Protein AF-A0A392T191-F1 (afdb_monomer_lite)

Sequence (93 aa):
NRYWKVGEVFIPAKRDKFDRRFRFARFEEVRDAQALLDKIEGTWFGSYKIRANLSRFKRNEHASEASTKLNHQAHMEASRPGEVVRKGVSFKE

Structure (mmCIF, N/CA/C/O backbone):
data_AF-A0A392T191-F1
#
_entry.id   AF-A0A392T191-F1
#
loop_
_atom_site.group_PDB
_atom_site.id
_atom_site.type_symbol
_atom_site.label_atom_id
_atom_site.label_alt_id
_atom_site.label_comp_id
_atom_site.label_asym_id
_atom_site.label_entity_id
_atom_site.label_seq_id
_atom_site.pdbx_PDB_ins_code
_atom_site.Cartn_x
_atom_site.Cartn_y
_atom_site.Cartn_z
_atom_site.occupancy
_atom_site.B_iso_or_equiv
_atom_site.auth_seq_id
_atom_site.auth_comp_id
_atom_site.auth_asym_id
_atom_site.auth_atom_id
_atom_site.pdbx_PDB_model_num
ATOM 1 N N . ASN A 1 1 ? -20.915 -0.904 7.743 1.00 41.31 1 ASN A N 1
ATOM 2 C CA . ASN A 1 1 ? -19.579 -1.110 7.140 1.00 41.31 1 ASN A CA 1
ATOM 3 C C . ASN A 1 1 ? -19.401 -0.235 5.917 1.00 41.31 1 ASN A C 1
ATOM 5 O O . ASN A 1 1 ? -20.084 -0.472 4.932 1.00 41.31 1 ASN A O 1
ATOM 9 N N . ARG A 1 2 ? -18.522 0.773 5.962 1.00 67.25 2 ARG A N 1
ATOM 10 C CA . ARG A 1 2 ? -18.088 1.478 4.744 1.00 67.25 2 ARG A CA 1
ATOM 11 C C . ARG A 1 2 ? -16.686 1.003 4.403 1.00 67.25 2 ARG A C 1
ATOM 13 O O . ARG A 1 2 ? -15.748 1.303 5.132 1.00 67.25 2 ARG A O 1
ATOM 20 N N . TYR A 1 3 ? -16.581 0.231 3.334 1.00 74.56 3 TYR A N 1
ATOM 21 C CA . TYR A 1 3 ? -15.307 -0.108 2.720 1.00 74.56 3 TYR A CA 1
ATOM 22 C C . TYR A 1 3 ? -14.910 1.025 1.769 1.00 74.56 3 TYR A C 1
ATOM 24 O O . TYR A 1 3 ? -15.781 1.683 1.196 1.00 74.56 3 TYR A O 1
ATOM 32 N N . TRP A 1 4 ? -13.612 1.284 1.623 1.00 86.88 4 TRP A N 1
ATOM 33 C CA . TRP A 1 4 ? -13.124 2.250 0.639 1.00 86.88 4 TRP A CA 1
ATOM 34 C C . TRP A 1 4 ? -13.210 1.670 -0.767 1.00 86.88 4 TRP A C 1
ATOM 36 O O . TRP A 1 4 ? -12.944 0.485 -0.975 1.00 86.88 4 TRP A O 1
ATOM 46 N N . LYS A 1 5 ? -13.550 2.519 -1.736 1.00 91.50 5 LYS A N 1
ATOM 47 C CA . LYS A 1 5 ? -13.607 2.132 -3.141 1.00 91.50 5 LYS A CA 1
ATOM 48 C C . LYS A 1 5 ? -12.191 2.072 -3.705 1.00 91.50 5 LYS A C 1
ATOM 50 O O . LYS A 1 5 ? -11.465 3.067 -3.703 1.00 91.50 5 LYS A O 1
ATOM 55 N N . VAL A 1 6 ? -11.790 0.891 -4.157 1.00 92.31 6 VAL A N 1
ATOM 56 C CA . VAL A 1 6 ? -10.491 0.667 -4.796 1.00 92.31 6 VAL A CA 1
ATOM 57 C C . VAL A 1 6 ? -10.698 0.737 -6.301 1.00 92.31 6 VAL A C 1
ATOM 59 O O . VAL A 1 6 ? -11.462 -0.053 -6.845 1.00 92.31 6 VAL A O 1
ATOM 62 N N . GLY A 1 7 ? -10.039 1.687 -6.959 1.00 91.88 7 GLY A N 1
ATOM 63 C CA . GLY A 1 7 ? -10.111 1.835 -8.411 1.00 91.88 7 GLY A CA 1
ATOM 64 C C . GLY A 1 7 ? -9.143 0.902 -9.128 1.00 91.88 7 GLY A C 1
ATOM 65 O O . GLY A 1 7 ? -9.487 0.290 -10.130 1.00 91.88 7 GLY A O 1
ATOM 66 N N . GLU A 1 8 ? -7.920 0.769 -8.614 1.00 91.69 8 GLU A N 1
ATOM 67 C CA . GLU A 1 8 ? -6.898 -0.059 -9.254 1.00 91.69 8 GLU A CA 1
ATOM 68 C C . GLU A 1 8 ? -5.975 -0.705 -8.228 1.00 91.69 8 GLU A C 1
ATOM 70 O O . GLU A 1 8 ? -5.620 -0.092 -7.219 1.00 91.69 8 GLU A O 1
ATOM 75 N N . VAL A 1 9 ? -5.546 -1.934 -8.512 1.00 93.62 9 VAL A N 1
ATOM 76 C CA . VAL A 1 9 ? -4.540 -2.648 -7.727 1.00 93.62 9 VAL A CA 1
ATOM 77 C C . VAL A 1 9 ? -3.472 -3.181 -8.662 1.00 93.62 9 VAL A C 1
ATOM 79 O O . VAL A 1 9 ? -3.770 -3.857 -9.642 1.00 93.62 9 VAL A O 1
ATOM 82 N N . PHE A 1 10 ? -2.216 -2.929 -8.315 1.00 92.81 10 PHE A N 1
ATOM 83 C CA . PHE A 1 10 ? -1.068 -3.485 -9.009 1.00 92.81 10 PHE A CA 1
ATOM 84 C C . PHE A 1 10 ? -0.244 -4.351 -8.055 1.00 92.81 10 PHE A C 1
ATOM 86 O O . PHE A 1 10 ? 0.178 -3.903 -6.982 1.00 92.81 10 PHE A O 1
ATOM 93 N N . ILE A 1 11 ? -0.025 -5.606 -8.452 1.00 92.69 11 ILE A N 1
ATOM 94 C CA . ILE A 1 11 ? 0.710 -6.617 -7.686 1.00 92.69 11 ILE A CA 1
ATOM 95 C C . ILE A 1 11 ? 1.939 -7.023 -8.503 1.00 92.69 11 ILE A C 1
ATOM 97 O O . ILE A 1 11 ? 1.823 -7.857 -9.400 1.00 92.69 11 ILE A O 1
ATOM 101 N N . PRO A 1 12 ? 3.117 -6.453 -8.214 1.00 92.81 12 PRO A N 1
ATOM 102 C CA . PRO A 1 12 ? 4.353 -6.878 -8.852 1.00 92.81 12 PRO A CA 1
ATOM 103 C C . PRO A 1 12 ? 4.655 -8.354 -8.557 1.00 92.81 12 PRO A C 1
ATOM 105 O O . PRO A 1 12 ? 4.488 -8.815 -7.427 1.00 92.81 12 PRO A O 1
ATOM 108 N N . ALA A 1 13 ? 5.179 -9.080 -9.549 1.00 93.38 13 ALA A N 1
ATOM 109 C CA . ALA A 1 13 ? 5.758 -10.410 -9.329 1.00 93.38 13 ALA A CA 1
ATOM 110 C C . ALA A 1 13 ? 7.056 -10.337 -8.498 1.00 93.38 13 ALA A C 1
ATOM 112 O O . ALA A 1 13 ? 7.403 -11.266 -7.768 1.00 93.38 13 ALA A O 1
ATOM 113 N N . LYS A 1 14 ? 7.766 -9.205 -8.592 1.00 93.25 14 LYS A N 1
ATOM 114 C CA . LYS A 1 14 ? 9.002 -8.925 -7.861 1.00 93.25 14 LYS A CA 1
ATOM 115 C C . LYS A 1 14 ? 8.732 -8.633 -6.380 1.00 93.25 14 LYS A C 1
ATOM 117 O O . LYS A 1 14 ? 7.735 -8.009 -6.026 1.00 93.25 14 LYS A O 1
ATOM 122 N N . ARG A 1 15 ? 9.676 -9.026 -5.525 1.00 93.75 15 ARG A N 1
ATOM 123 C CA . ARG A 1 15 ? 9.688 -8.727 -4.086 1.00 93.75 15 ARG A CA 1
ATOM 124 C C . ARG A 1 15 ? 10.595 -7.538 -3.764 1.00 93.75 15 ARG A C 1
ATOM 126 O O . ARG A 1 15 ? 11.408 -7.119 -4.591 1.00 93.75 15 ARG A O 1
ATOM 133 N N . ASP A 1 16 ? 10.407 -6.941 -2.591 1.00 90.12 16 ASP A N 1
ATOM 134 C CA . ASP A 1 16 ? 11.277 -5.855 -2.138 1.00 90.12 16 ASP A CA 1
ATOM 1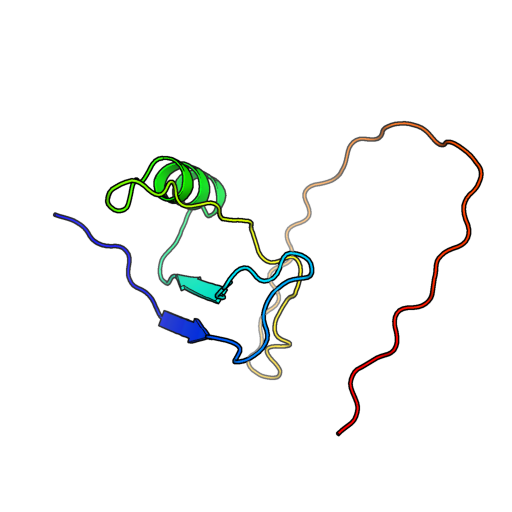35 C C . ASP A 1 16 ? 12.698 -6.368 -1.818 1.00 90.12 16 ASP A C 1
ATOM 137 O O . ASP A 1 16 ? 13.003 -7.554 -1.938 1.00 90.12 16 ASP A O 1
ATOM 141 N N . LYS A 1 17 ? 13.596 -5.463 -1.410 1.00 91.81 17 LYS A N 1
ATOM 142 C CA . LYS A 1 17 ? 14.984 -5.818 -1.055 1.00 91.81 17 LYS A CA 1
ATOM 143 C C . LYS A 1 17 ? 15.091 -6.799 0.122 1.00 91.81 17 LYS A C 1
ATOM 145 O O . LYS A 1 17 ? 16.142 -7.399 0.298 1.00 91.81 17 LYS A O 1
ATOM 150 N N . PHE A 1 18 ? 14.036 -6.929 0.920 1.00 91.62 18 PHE A N 1
ATOM 151 C CA . PHE A 1 18 ? 13.952 -7.800 2.089 1.00 91.62 18 PHE A CA 1
ATOM 152 C C . PHE A 1 18 ? 13.073 -9.028 1.814 1.00 91.62 18 PHE A C 1
ATOM 154 O O . PHE A 1 18 ? 12.584 -9.651 2.752 1.00 91.62 18 PHE A O 1
ATOM 161 N N . ASP A 1 19 ? 12.838 -9.349 0.538 1.00 91.50 19 ASP A N 1
ATOM 162 C CA . ASP A 1 19 ? 12.021 -10.475 0.087 1.00 91.50 19 ASP A CA 1
ATOM 163 C C . ASP A 1 19 ? 10.538 -10.410 0.519 1.00 91.50 19 ASP A C 1
ATOM 165 O O . ASP A 1 19 ? 9.807 -11.402 0.537 1.00 91.50 19 ASP A O 1
ATOM 169 N N . ARG A 1 20 ? 10.035 -9.211 0.825 1.00 89.88 20 ARG A N 1
ATOM 170 C CA . ARG A 1 20 ? 8.638 -8.991 1.210 1.00 89.88 20 ARG A CA 1
ATOM 171 C C . ARG A 1 20 ? 7.789 -8.661 -0.007 1.00 89.88 20 ARG A C 1
ATOM 173 O O . ARG A 1 20 ? 8.199 -7.945 -0.925 1.00 89.88 20 ARG A O 1
ATOM 180 N N . ARG A 1 21 ? 6.554 -9.162 0.005 1.00 91.50 21 ARG A N 1
ATOM 181 C CA . ARG A 1 21 ? 5.540 -8.806 -0.991 1.00 91.50 21 ARG A CA 1
ATOM 182 C C . ARG A 1 21 ? 5.042 -7.392 -0.712 1.00 91.50 21 ARG A C 1
ATOM 184 O O . ARG A 1 21 ? 4.672 -7.079 0.415 1.00 91.50 21 ARG A O 1
ATOM 191 N N . PHE A 1 22 ? 4.984 -6.569 -1.748 1.00 91.06 22 PHE A N 1
ATOM 192 C CA . PHE A 1 22 ? 4.407 -5.231 -1.692 1.00 91.06 22 PHE A CA 1
ATOM 193 C C . PHE A 1 22 ? 3.451 -5.046 -2.865 1.00 91.06 22 PHE A C 1
ATOM 195 O O . PHE A 1 22 ? 3.501 -5.787 -3.847 1.00 91.06 22 PHE A O 1
ATOM 202 N N . ARG A 1 23 ? 2.524 -4.104 -2.727 1.00 92.75 23 ARG A N 1
ATOM 203 C CA . ARG A 1 23 ? 1.470 -3.835 -3.706 1.00 92.75 23 ARG A CA 1
ATOM 204 C C . ARG A 1 23 ? 1.202 -2.342 -3.749 1.00 92.75 23 ARG A C 1
ATOM 206 O O . ARG A 1 23 ? 1.463 -1.643 -2.773 1.00 92.75 23 ARG A O 1
ATOM 213 N N . PHE A 1 24 ? 0.644 -1.883 -4.859 1.00 93.19 24 PHE A N 1
ATOM 214 C CA . PHE A 1 24 ? 0.116 -0.531 -4.987 1.00 93.19 24 PHE A CA 1
ATOM 215 C C . PHE A 1 24 ? -1.396 -0.609 -5.151 1.00 93.19 24 PHE A C 1
ATOM 217 O O . PHE A 1 24 ? -1.897 -1.482 -5.858 1.00 93.19 24 PHE A O 1
ATOM 224 N N . ALA A 1 25 ? -2.113 0.302 -4.502 1.00 93.00 25 ALA A N 1
ATOM 225 C CA . ALA A 1 25 ? -3.553 0.440 -4.646 1.00 93.00 25 ALA A CA 1
ATOM 226 C C . ALA A 1 25 ? -3.900 1.916 -4.849 1.00 93.00 25 ALA A C 1
ATOM 228 O O . ALA A 1 25 ? -3.379 2.782 -4.143 1.00 93.00 25 ALA A O 1
ATOM 229 N N . ARG A 1 26 ? -4.776 2.190 -5.814 1.00 92.12 26 ARG A N 1
ATOM 230 C CA . ARG A 1 26 ? -5.385 3.499 -6.037 1.00 92.12 26 ARG A CA 1
ATOM 231 C C . ARG A 1 26 ? -6.792 3.464 -5.466 1.00 92.12 26 ARG A C 1
ATOM 233 O O . ARG A 1 26 ? -7.602 2.624 -5.856 1.00 92.12 26 ARG A O 1
ATOM 240 N N . PHE A 1 27 ? -7.071 4.381 -4.555 1.00 91.75 27 PHE A N 1
ATOM 241 C CA . PHE A 1 27 ? -8.397 4.557 -3.982 1.00 91.75 27 PHE A CA 1
ATOM 242 C C . PHE A 1 27 ? -9.126 5.687 -4.700 1.00 91.75 27 PHE A C 1
ATOM 244 O O . PHE A 1 27 ? -8.515 6.685 -5.083 1.00 91.75 27 PHE A O 1
ATOM 251 N N . GLU A 1 28 ? -10.426 5.511 -4.889 1.00 91.62 28 GLU A N 1
ATOM 252 C CA . GLU A 1 28 ? -11.300 6.514 -5.489 1.00 91.62 28 GLU A CA 1
ATOM 253 C C . GLU A 1 28 ? -12.015 7.320 -4.406 1.00 91.62 28 GLU A C 1
ATOM 255 O O . GLU A 1 28 ? -12.186 6.854 -3.279 1.00 91.62 28 GLU A O 1
ATOM 260 N N . GLU A 1 29 ? -12.431 8.539 -4.762 1.00 88.44 29 GLU A N 1
ATOM 261 C CA . GLU A 1 29 ? -13.264 9.401 -3.908 1.00 88.44 29 GLU A CA 1
ATOM 262 C C . GLU A 1 29 ? -12.616 9.748 -2.546 1.00 88.44 29 GLU A C 1
ATOM 264 O O . GLU A 1 29 ? -13.288 10.068 -1.563 1.00 88.44 29 GLU A O 1
ATOM 269 N N . VAL A 1 30 ? -11.281 9.724 -2.481 1.00 89.81 30 VAL A N 1
ATOM 270 C CA . VAL A 1 30 ? -10.515 10.058 -1.275 1.00 89.81 30 VAL A CA 1
ATOM 271 C C . VAL A 1 30 ? -10.294 11.564 -1.198 1.00 89.81 30 VAL A C 1
ATOM 273 O O . VAL A 1 30 ? -9.530 12.127 -1.975 1.00 89.81 30 VAL A O 1
ATOM 276 N N . ARG A 1 31 ? -10.947 12.216 -0.232 1.00 90.69 31 ARG A N 1
ATOM 277 C CA . ARG A 1 31 ? -10.765 13.655 0.036 1.00 90.69 31 ARG A CA 1
ATOM 278 C C . ARG A 1 31 ? -9.470 13.957 0.783 1.00 90.69 31 ARG A C 1
ATOM 280 O O . ARG A 1 31 ? -8.836 14.970 0.523 1.00 90.69 31 ARG A O 1
ATOM 287 N N . ASP A 1 32 ? -9.100 13.073 1.705 1.00 92.44 32 ASP A N 1
ATOM 288 C CA . ASP A 1 32 ? -7.907 13.200 2.536 1.00 92.44 32 ASP A CA 1
ATOM 289 C C . ASP A 1 32 ? -7.119 11.888 2.498 1.00 92.44 32 ASP A C 1
ATOM 291 O O . ASP A 1 32 ? -7.513 10.871 3.080 1.00 92.44 32 ASP A O 1
ATOM 295 N N . ALA A 1 33 ? -6.016 11.914 1.750 1.00 91.38 33 ALA A N 1
ATOM 296 C CA . ALA A 1 33 ? -5.148 10.761 1.572 1.00 91.38 33 ALA A CA 1
ATOM 297 C C . ALA A 1 33 ? -4.365 10.419 2.846 1.00 91.38 33 ALA A C 1
ATOM 299 O O . ALA A 1 33 ? -4.080 9.244 3.073 1.00 91.38 33 ALA A O 1
ATOM 300 N N . GLN A 1 34 ? -4.052 11.411 3.684 1.00 93.75 34 GLN A N 1
ATOM 301 C CA . GLN A 1 34 ? -3.310 11.198 4.922 1.00 93.75 34 GLN A CA 1
ATOM 302 C C . GLN A 1 34 ? -4.203 10.514 5.959 1.00 93.75 34 GLN A C 1
ATOM 304 O O . GLN A 1 34 ? -3.835 9.476 6.499 1.00 93.75 34 GLN A O 1
ATOM 309 N N . ALA A 1 35 ? -5.437 10.996 6.131 1.00 93.00 35 ALA A N 1
ATOM 310 C CA . ALA A 1 35 ? -6.401 10.350 7.019 1.00 93.00 35 ALA A CA 1
ATOM 311 C C . ALA A 1 35 ? -6.759 8.921 6.570 1.00 93.00 35 ALA A C 1
ATOM 313 O O . ALA A 1 35 ? -7.065 8.061 7.398 1.00 93.00 35 ALA A O 1
ATOM 314 N N . LEU A 1 36 ? -6.760 8.647 5.259 1.00 92.00 36 LEU A N 1
ATOM 315 C CA . LEU A 1 36 ? -6.917 7.283 4.752 1.00 92.00 36 LEU A CA 1
ATOM 316 C C . LEU A 1 36 ? -5.696 6.419 5.083 1.00 92.00 36 LEU A C 1
ATOM 318 O O . LEU A 1 36 ? -5.862 5.279 5.513 1.00 92.00 36 LEU A O 1
ATOM 322 N N . LEU A 1 37 ? -4.491 6.957 4.894 1.00 93.38 37 LEU A N 1
ATOM 323 C CA . LEU A 1 37 ? -3.250 6.261 5.205 1.00 93.38 37 LEU A CA 1
ATOM 324 C C . LEU A 1 37 ? -3.210 5.839 6.678 1.00 93.38 37 LEU A C 1
ATOM 326 O O . LEU A 1 37 ? -2.998 4.660 6.956 1.00 93.38 37 LEU A O 1
ATOM 330 N N . ASP A 1 38 ? -3.526 6.751 7.597 1.00 93.62 38 ASP A N 1
ATOM 331 C CA . ASP A 1 38 ? -3.531 6.476 9.038 1.00 93.62 38 ASP A CA 1
ATOM 332 C C . ASP A 1 38 ? -4.518 5.351 9.401 1.00 93.62 38 ASP A C 1
ATOM 334 O O . ASP A 1 38 ? -4.221 4.470 10.212 1.00 93.62 38 ASP A O 1
ATOM 338 N N . LYS A 1 39 ? -5.687 5.315 8.745 1.00 92.12 39 LYS A N 1
ATOM 339 C CA . LYS A 1 39 ? -6.674 4.236 8.926 1.00 92.12 39 LYS A CA 1
ATOM 340 C C . LYS A 1 39 ? -6.173 2.895 8.392 1.00 92.12 39 LYS A C 1
ATOM 342 O O . LYS A 1 39 ? -6.398 1.863 9.025 1.00 92.12 39 LYS A O 1
ATOM 347 N N . ILE A 1 40 ? -5.501 2.896 7.240 1.00 92.06 40 ILE A N 1
ATOM 348 C CA . ILE A 1 40 ? -4.914 1.684 6.658 1.00 92.06 40 ILE A CA 1
ATOM 349 C C . ILE A 1 40 ? -3.812 1.142 7.575 1.00 92.06 40 ILE A C 1
ATOM 351 O O . ILE A 1 40 ? -3.814 -0.047 7.881 1.00 92.06 40 ILE A O 1
ATOM 355 N N . GLU A 1 41 ? -2.910 1.993 8.065 1.00 92.94 41 GLU A N 1
ATOM 356 C CA . GLU A 1 41 ? -1.828 1.575 8.967 1.00 92.94 41 GLU A CA 1
ATOM 357 C C . GLU A 1 41 ? -2.321 1.142 10.355 1.00 92.94 41 GLU A C 1
ATOM 359 O O . GLU A 1 41 ? -1.683 0.323 11.022 1.00 92.94 41 GLU A O 1
ATOM 364 N N . GLY A 1 42 ? -3.477 1.647 10.793 1.00 92.31 42 GLY A N 1
ATOM 365 C CA . GLY A 1 42 ? -4.163 1.181 11.998 1.00 92.31 42 GLY A CA 1
ATOM 366 C C . GLY A 1 42 ? -4.803 -0.207 11.863 1.00 92.31 42 GLY A C 1
ATOM 367 O O . GLY A 1 42 ? -5.196 -0.798 12.869 1.00 92.31 42 GLY A O 1
ATOM 368 N N . THR A 1 43 ? -4.905 -0.748 10.645 1.00 91.12 43 THR A N 1
ATOM 369 C CA . THR A 1 43 ? -5.600 -2.010 10.374 1.00 91.12 43 THR A CA 1
ATOM 370 C C . THR A 1 43 ? -4.668 -3.220 10.510 1.00 91.12 43 THR A C 1
ATOM 372 O O . THR A 1 43 ? -3.554 -3.255 9.981 1.00 91.12 43 THR A O 1
ATOM 375 N N . TRP A 1 44 ? -5.164 -4.254 11.192 1.00 92.75 44 TRP A N 1
ATOM 376 C CA . TRP A 1 44 ? -4.508 -5.553 11.335 1.00 92.75 44 TRP A CA 1
ATOM 377 C C . TRP A 1 44 ? -5.160 -6.591 10.421 1.00 92.75 44 TRP A C 1
ATOM 379 O O . TRP A 1 44 ? -6.380 -6.623 10.271 1.00 92.75 44 TRP A O 1
ATOM 389 N N . PHE A 1 45 ? -4.344 -7.464 9.835 1.00 86.50 45 PHE A N 1
ATOM 390 C CA . PHE A 1 45 ? -4.786 -8.615 9.056 1.00 86.50 45 PHE A CA 1
ATOM 391 C C . PHE A 1 45 ? -4.219 -9.895 9.681 1.00 86.50 45 PHE A C 1
ATOM 393 O O . PHE A 1 45 ? -3.075 -10.285 9.430 1.00 86.50 45 PHE A O 1
A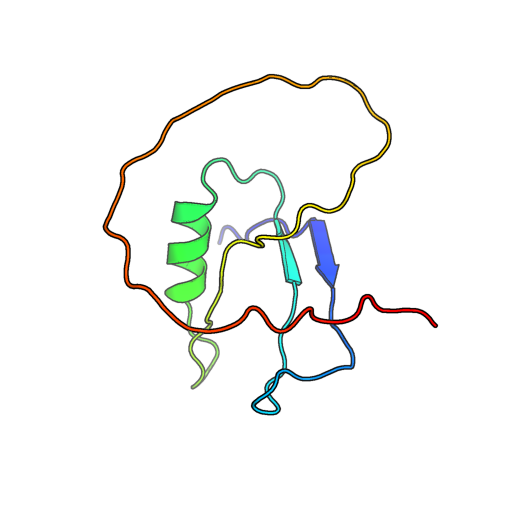TOM 400 N N . GLY A 1 46 ? -5.009 -10.521 10.557 1.00 93.00 46 GLY A N 1
ATOM 401 C CA . GLY A 1 46 ? -4.536 -11.608 11.416 1.00 93.00 46 GLY A CA 1
ATOM 402 C C . GLY A 1 46 ? -3.416 -11.118 12.336 1.00 93.00 46 GLY A C 1
ATOM 403 O O . GLY A 1 46 ? -3.582 -10.134 13.051 1.00 93.00 46 GLY A O 1
ATOM 404 N N . SER A 1 47 ? -2.256 -11.772 12.281 1.00 94.00 47 SER A N 1
ATOM 405 C CA . SER A 1 47 ? -1.062 -11.396 13.056 1.00 94.00 47 SER A CA 1
ATOM 406 C C . SER A 1 47 ? -0.190 -10.328 12.383 1.00 94.00 47 SER A C 1
ATOM 408 O O . SER A 1 47 ? 0.838 -9.940 12.935 1.00 94.00 47 SER A O 1
ATOM 410 N N . TYR A 1 48 ? -0.559 -9.861 11.186 1.00 89.25 48 TYR A N 1
ATOM 411 C CA . TYR A 1 48 ? 0.236 -8.909 10.413 1.00 89.25 48 TYR A CA 1
ATOM 412 C C . TYR A 1 48 ? -0.364 -7.506 10.481 1.00 89.25 48 TYR A C 1
ATOM 414 O O . TYR A 1 48 ? -1.551 -7.310 10.218 1.00 89.25 48 TYR A O 1
ATOM 422 N N . LYS A 1 49 ? 0.473 -6.506 10.768 1.00 92.00 49 LYS A N 1
ATOM 423 C CA . LYS A 1 49 ? 0.095 -5.093 10.669 1.00 92.00 49 LYS A CA 1
ATOM 424 C C . LYS A 1 49 ? 0.349 -4.577 9.255 1.00 92.00 49 LYS A C 1
ATOM 426 O O . LYS A 1 49 ? 1.425 -4.807 8.696 1.00 92.00 49 LYS A O 1
ATOM 431 N N . ILE A 1 50 ? -0.621 -3.868 8.683 1.00 91.06 50 ILE A N 1
ATOM 432 C CA . ILE A 1 50 ? -0.456 -3.250 7.367 1.00 91.06 50 ILE A CA 1
ATOM 433 C C . ILE A 1 50 ? 0.478 -2.043 7.498 1.00 91.06 50 ILE A C 1
ATOM 435 O O . ILE A 1 50 ? 0.342 -1.225 8.403 1.00 91.06 50 ILE A O 1
ATOM 439 N N . ARG A 1 51 ? 1.439 -1.934 6.576 1.00 91.56 51 ARG A N 1
ATOM 440 C CA . ARG A 1 51 ? 2.269 -0.739 6.396 1.00 91.56 51 ARG A CA 1
ATOM 441 C C . ARG A 1 51 ? 2.012 -0.170 5.018 1.00 91.56 51 ARG A C 1
ATOM 443 O O . ARG A 1 51 ? 2.098 -0.904 4.032 1.00 91.56 51 ARG A O 1
ATOM 450 N N . ALA A 1 52 ? 1.723 1.117 4.951 1.00 92.62 52 ALA A N 1
ATOM 451 C CA . ALA A 1 52 ? 1.407 1.791 3.706 1.00 92.62 52 ALA A CA 1
ATOM 452 C C . ALA A 1 52 ? 2.197 3.097 3.619 1.00 92.62 52 ALA A C 1
ATOM 454 O O . ALA A 1 52 ? 2.681 3.617 4.610 1.00 92.62 52 ALA A O 1
ATOM 455 N N . ASN A 1 53 ? 2.379 3.613 2.411 1.00 93.19 53 ASN A N 1
ATOM 456 C CA . ASN A 1 53 ? 2.975 4.925 2.187 1.00 93.19 53 ASN A CA 1
ATOM 457 C C . ASN A 1 53 ? 2.261 5.566 1.003 1.00 93.19 53 ASN A C 1
ATOM 459 O O . ASN A 1 53 ? 1.831 4.860 0.085 1.00 93.19 53 ASN A O 1
ATOM 463 N N . LEU A 1 54 ? 2.194 6.897 0.978 1.00 91.75 54 LEU A N 1
ATOM 464 C CA . LEU A 1 54 ? 1.775 7.601 -0.228 1.00 91.75 54 LEU A CA 1
ATOM 465 C C . LEU A 1 54 ? 2.805 7.367 -1.339 1.00 91.75 54 LEU A C 1
ATOM 467 O O . LEU A 1 54 ? 4.016 7.504 -1.135 1.00 91.75 54 LEU A O 1
ATOM 471 N N . SER A 1 55 ? 2.322 6.993 -2.526 1.00 88.19 55 SER A N 1
ATOM 472 C CA . SER A 1 55 ? 3.194 6.802 -3.683 1.00 88.19 55 SER A CA 1
ATOM 473 C C . SER A 1 55 ? 3.883 8.118 -4.031 1.00 88.19 55 SER A C 1
ATOM 475 O O . SER A 1 55 ? 3.234 9.130 -4.280 1.00 88.19 55 SER A O 1
ATOM 477 N N . ARG A 1 56 ? 5.215 8.085 -4.108 1.00 87.25 56 ARG A N 1
ATOM 478 C CA . ARG A 1 56 ? 6.028 9.208 -4.603 1.00 87.25 56 ARG A CA 1
ATOM 479 C C . ARG A 1 56 ? 6.022 9.291 -6.128 1.00 87.25 56 ARG A C 1
ATOM 481 O O . ARG A 1 56 ? 6.442 10.293 -6.697 1.00 87.25 56 ARG A O 1
ATOM 488 N N . PHE A 1 57 ? 5.569 8.224 -6.780 1.00 81.81 57 PHE A N 1
ATOM 489 C CA . PHE A 1 57 ? 5.508 8.110 -8.224 1.00 81.81 57 PHE A CA 1
ATOM 490 C C . PHE A 1 57 ? 4.114 8.513 -8.684 1.00 81.81 57 PHE A C 1
ATOM 492 O O . PHE A 1 57 ? 3.120 7.903 -8.279 1.00 81.81 57 PHE A O 1
ATOM 499 N N . LYS A 1 58 ? 4.055 9.537 -9.532 1.00 78.44 58 LYS A N 1
ATOM 500 C CA . LYS A 1 58 ? 2.857 9.857 -10.299 1.00 78.44 58 LYS A CA 1
ATOM 501 C C . LYS A 1 58 ? 2.869 8.976 -11.540 1.00 78.44 58 LYS A C 1
ATOM 503 O O . LYS A 1 58 ? 3.886 8.895 -12.226 1.00 78.44 58 LYS A O 1
ATOM 508 N N . ARG A 1 59 ? 1.758 8.298 -11.819 1.00 72.88 59 ARG A N 1
ATOM 509 C CA . ARG A 1 59 ? 1.557 7.725 -13.149 1.00 72.88 59 ARG A CA 1
ATOM 510 C C . ARG A 1 59 ? 1.359 8.919 -14.078 1.00 72.88 59 ARG A C 1
ATOM 512 O O . ARG A 1 59 ? 0.536 9.774 -13.774 1.00 72.88 59 ARG A O 1
ATOM 519 N N . ASN A 1 60 ? 2.158 9.018 -15.134 1.00 61.91 60 ASN A N 1
ATOM 520 C CA . ASN A 1 60 ? 1.953 10.035 -16.155 1.00 61.91 60 ASN A CA 1
ATOM 521 C C . ASN A 1 60 ? 0.583 9.787 -16.792 1.00 61.91 60 ASN A C 1
ATOM 523 O O . ASN A 1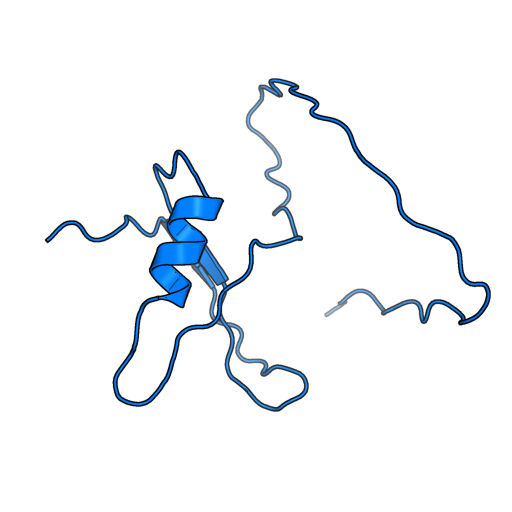 60 ? 0.420 8.896 -17.619 1.00 61.91 60 ASN A O 1
ATOM 527 N N . GLU A 1 61 ? -0.405 10.544 -16.338 1.00 58.59 61 GLU A N 1
ATOM 528 C CA . GLU A 1 61 ? -1.747 10.598 -16.892 1.00 58.59 61 GLU A CA 1
ATOM 529 C C . GLU A 1 61 ? -1.666 11.498 -18.127 1.00 58.59 61 GLU A C 1
ATOM 531 O O . GLU A 1 61 ? -1.959 12.689 -18.083 1.00 58.59 61 GLU A O 1
ATOM 536 N N . HIS A 1 62 ? -1.107 10.976 -19.220 1.00 50.31 62 HIS A N 1
ATOM 537 C CA . HIS A 1 62 ? -1.171 11.703 -20.479 1.00 50.31 62 HIS A CA 1
ATOM 538 C C . HIS A 1 62 ? -2.607 11.632 -21.012 1.00 50.31 62 HIS A C 1
ATOM 540 O O . HIS A 1 62 ? -3.091 10.555 -21.351 1.00 50.31 62 HIS A O 1
ATOM 546 N N . ALA A 1 63 ? -3.199 12.828 -21.113 1.00 50.34 63 ALA A N 1
ATOM 547 C CA . ALA A 1 63 ? -4.397 13.225 -21.855 1.00 50.34 63 ALA A CA 1
ATOM 548 C C . ALA A 1 63 ? -5.776 13.060 -21.179 1.00 50.34 63 ALA A C 1
ATOM 550 O O . ALA A 1 63 ? -6.626 12.313 -21.646 1.00 50.34 63 ALA A O 1
ATOM 551 N N . SER A 1 64 ? -6.058 13.914 -20.190 1.00 42.03 64 SER A N 1
ATOM 552 C CA . SER A 1 64 ? -7.225 14.809 -20.287 1.00 42.03 64 SER A CA 1
ATOM 553 C C . SER A 1 64 ? -7.008 16.053 -19.421 1.00 42.03 64 SER A C 1
ATOM 555 O O . SER A 1 64 ? -6.648 15.970 -18.250 1.00 42.03 64 SER A O 1
ATOM 557 N N . GLU A 1 65 ? -7.151 17.205 -20.054 1.00 48.44 65 GLU A N 1
ATOM 558 C CA . GLU A 1 65 ? -6.750 18.537 -19.619 1.00 48.44 65 GLU A CA 1
ATOM 559 C C . GLU A 1 65 ? -7.528 19.056 -18.399 1.00 48.44 65 GLU A C 1
ATOM 561 O O . GLU A 1 65 ? -8.753 19.037 -18.394 1.00 48.44 65 GLU A O 1
ATOM 566 N N . ALA A 1 66 ? -6.802 19.562 -17.394 1.00 41.34 66 ALA A N 1
ATOM 567 C CA . ALA A 1 66 ? -7.072 20.801 -16.642 1.00 41.34 66 ALA A CA 1
ATOM 568 C C . ALA A 1 66 ? -6.252 20.792 -15.342 1.00 41.34 66 ALA A C 1
ATOM 570 O O . ALA A 1 66 ? -6.686 20.377 -14.269 1.00 41.34 66 ALA A O 1
ATOM 571 N N . SER A 1 67 ? -5.018 21.271 -15.442 1.00 44.53 67 SER A N 1
ATOM 572 C CA . SER A 1 67 ? -4.157 21.563 -14.305 1.00 44.53 67 SER A CA 1
ATOM 573 C C . SER A 1 67 ? -4.724 22.716 -13.468 1.00 44.53 67 SER A C 1
ATOM 575 O O . SER A 1 67 ? -4.432 23.882 -13.743 1.00 44.53 67 SER A O 1
ATOM 577 N N . THR A 1 68 ? -5.468 22.413 -12.404 1.00 41.69 68 THR A N 1
ATOM 578 C CA . THR A 1 68 ? -5.643 23.364 -11.299 1.00 41.69 68 THR A CA 1
ATOM 579 C C . THR A 1 68 ? -4.417 23.281 -10.399 1.00 41.69 68 THR A C 1
ATOM 581 O O . THR A 1 68 ? -4.234 22.363 -9.602 1.00 41.69 68 THR A O 1
ATOM 584 N N . LYS A 1 69 ? -3.537 24.264 -10.584 1.00 50.88 69 LYS A N 1
ATOM 585 C CA . LYS A 1 69 ? -2.426 24.588 -9.693 1.00 50.88 69 LYS A CA 1
ATOM 586 C C . LYS A 1 69 ? -2.957 24.799 -8.274 1.00 50.88 69 LYS A C 1
ATOM 588 O O . LYS A 1 69 ? -3.853 25.615 -8.110 1.00 50.88 69 LYS A O 1
ATOM 593 N N . LEU A 1 70 ? -2.338 24.180 -7.269 1.00 40.22 70 LEU A N 1
ATOM 594 C CA . LEU A 1 70 ? -2.270 24.731 -5.913 1.00 40.22 70 LEU A CA 1
ATOM 595 C C . LEU A 1 70 ? -0.952 24.302 -5.253 1.00 40.22 70 LEU A C 1
ATOM 597 O O . LEU A 1 70 ? -0.741 23.145 -4.897 1.00 40.22 70 LEU A O 1
ATOM 601 N N . ASN A 1 71 ? -0.058 25.285 -5.148 1.00 43.50 71 ASN A N 1
ATOM 602 C CA . ASN A 1 71 ? 1.077 25.324 -4.234 1.00 43.50 71 ASN A CA 1
ATOM 603 C C . ASN A 1 71 ? 0.587 25.191 -2.789 1.00 43.50 71 ASN A C 1
ATOM 605 O O . ASN A 1 71 ? -0.350 25.895 -2.436 1.00 43.50 71 ASN A O 1
ATOM 609 N N . HIS A 1 72 ? 1.292 24.426 -1.952 1.00 43.75 72 HIS A N 1
ATOM 610 C CA . HIS A 1 72 ? 1.631 24.849 -0.588 1.00 43.75 72 HIS A CA 1
ATOM 611 C C . HIS A 1 72 ? 3.075 24.418 -0.277 1.00 43.75 72 HIS A C 1
ATOM 613 O O . HIS A 1 72 ? 3.472 23.269 -0.458 1.00 43.75 72 HIS A O 1
ATOM 619 N N . GLN A 1 73 ? 3.852 25.424 0.103 1.00 44.00 73 GLN A N 1
ATOM 620 C CA . GLN A 1 73 ? 5.301 25.530 0.273 1.00 44.00 73 GL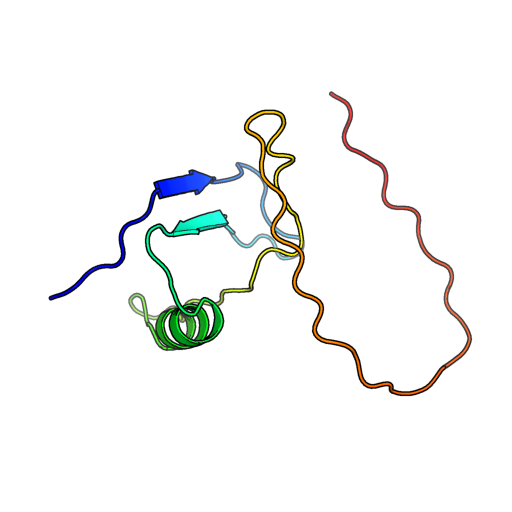N A CA 1
ATOM 621 C C . GLN A 1 73 ? 5.713 25.032 1.678 1.00 44.00 73 GLN A C 1
ATOM 623 O O . GLN A 1 73 ? 5.040 25.343 2.650 1.00 44.00 73 GLN A O 1
ATOM 628 N N . ALA A 1 74 ? 6.638 24.069 1.764 1.00 41.91 74 ALA A N 1
ATOM 629 C CA . ALA A 1 74 ? 8.019 24.161 2.280 1.00 41.91 74 ALA A CA 1
ATOM 630 C C . ALA A 1 74 ? 8.229 24.509 3.773 1.00 41.91 74 ALA A C 1
ATOM 632 O O . ALA A 1 74 ? 7.817 25.567 4.230 1.00 41.91 74 ALA A O 1
ATOM 633 N N . HIS A 1 75 ? 9.044 23.702 4.470 1.00 30.31 75 HIS A N 1
ATOM 634 C CA . HIS A 1 75 ? 10.044 24.215 5.415 1.00 30.31 75 HIS A CA 1
ATOM 635 C C . HIS A 1 75 ? 11.228 23.240 5.581 1.00 30.31 75 HIS A C 1
ATOM 637 O O . HIS A 1 75 ? 11.093 22.035 5.383 1.00 30.31 75 HIS A O 1
ATOM 643 N N . MET A 1 76 ? 12.394 23.822 5.855 1.00 36.53 76 MET A N 1
ATOM 644 C CA . MET A 1 76 ? 13.766 23.315 5.712 1.00 36.53 76 MET A CA 1
ATOM 645 C C . MET A 1 76 ? 14.231 22.436 6.884 1.00 36.53 76 MET A C 1
ATOM 647 O O . MET A 1 76 ? 13.856 22.737 8.011 1.00 36.53 76 MET A O 1
ATOM 651 N N . GLU A 1 77 ? 15.190 21.522 6.660 1.00 30.22 77 GLU A N 1
ATOM 652 C CA . GLU A 1 77 ? 16.299 21.354 7.619 1.00 30.22 77 GLU A CA 1
ATOM 653 C C . GLU A 1 77 ? 17.594 20.777 6.997 1.00 30.22 77 GLU A C 1
ATOM 655 O O . GLU A 1 77 ? 17.629 19.670 6.469 1.00 30.22 77 GLU A O 1
ATOM 660 N N . ALA A 1 78 ? 18.638 21.611 7.077 1.00 34.47 78 ALA A N 1
ATOM 661 C CA . ALA A 1 78 ? 20.079 21.362 7.201 1.00 34.47 78 ALA A CA 1
ATOM 662 C C . ALA A 1 78 ? 20.812 20.323 6.318 1.00 34.47 78 ALA A C 1
ATOM 664 O O . ALA A 1 78 ? 20.720 19.107 6.471 1.00 34.47 78 ALA A O 1
ATOM 665 N N . SER A 1 79 ? 21.723 20.867 5.505 1.00 37.50 79 SER A N 1
ATOM 666 C CA . SER A 1 79 ? 22.866 20.209 4.869 1.00 37.50 79 SER A CA 1
ATOM 667 C C . SER A 1 79 ? 23.706 19.342 5.822 1.00 37.50 79 SER A C 1
ATOM 669 O O . SER A 1 79 ? 24.145 19.802 6.875 1.00 37.50 79 SER A O 1
ATOM 671 N N . ARG A 1 80 ? 24.074 18.138 5.368 1.00 41.81 80 ARG A N 1
ATOM 672 C CA . ARG A 1 80 ? 25.327 17.452 5.735 1.00 41.81 80 ARG A CA 1
ATOM 673 C C . ARG A 1 80 ? 26.036 17.008 4.444 1.00 41.81 80 ARG A C 1
ATOM 675 O O . ARG A 1 80 ? 25.358 16.479 3.562 1.00 41.81 80 ARG A O 1
ATOM 682 N N . PRO A 1 81 ? 27.349 17.254 4.282 1.00 41.78 81 PRO A N 1
ATOM 683 C CA . PRO A 1 81 ? 28.056 16.959 3.044 1.00 41.78 81 PRO A CA 1
ATOM 684 C C . PRO A 1 81 ? 28.530 15.502 3.021 1.00 41.78 81 PRO A C 1
ATOM 686 O O . PRO A 1 81 ? 29.070 15.003 4.004 1.00 41.78 81 PRO A O 1
ATOM 689 N N . GLY A 1 82 ? 28.378 14.862 1.862 1.00 38.19 82 GLY A N 1
ATOM 690 C CA . GLY A 1 82 ? 29.038 13.601 1.526 1.00 38.19 82 GLY A CA 1
ATOM 691 C C . GLY A 1 82 ? 28.140 12.373 1.634 1.00 38.19 82 GLY A C 1
ATOM 692 O O . GLY A 1 82 ? 28.058 11.770 2.688 1.00 38.19 82 GLY A O 1
ATOM 693 N N . GLU A 1 83 ? 27.508 11.976 0.526 1.00 34.84 83 GLU A N 1
ATOM 694 C CA . GLU A 1 83 ? 27.783 10.678 -0.105 1.00 34.84 83 GLU A CA 1
ATOM 695 C C . GLU A 1 83 ? 27.135 10.630 -1.496 1.00 34.84 83 GLU A C 1
ATOM 697 O O . GLU A 1 83 ? 26.044 11.141 -1.745 1.00 34.84 83 GLU A O 1
ATOM 702 N N . VAL A 1 84 ? 27.887 10.073 -2.433 1.00 41.84 84 VAL A N 1
ATOM 703 C CA . VAL A 1 84 ? 27.701 10.154 -3.878 1.00 41.84 84 VAL A CA 1
ATOM 704 C C . VAL A 1 84 ? 26.425 9.424 -4.308 1.00 41.84 84 VAL A C 1
ATOM 706 O O . VAL A 1 84 ? 26.240 8.237 -4.040 1.00 41.84 84 VAL A O 1
ATOM 709 N N . VAL A 1 85 ? 25.546 10.136 -5.015 1.00 43.12 85 VAL A N 1
ATOM 710 C CA . VAL A 1 85 ? 24.30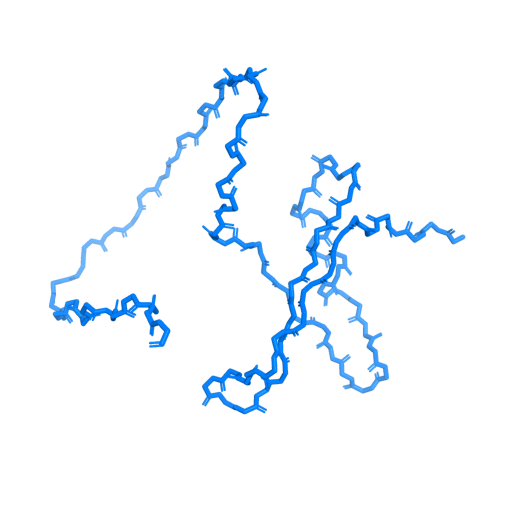9 9.603 -5.602 1.00 43.12 85 VAL A CA 1
ATOM 711 C C . VAL A 1 85 ? 24.642 8.447 -6.549 1.00 43.12 85 VAL A C 1
ATOM 713 O O . VAL A 1 85 ? 25.159 8.650 -7.648 1.00 43.12 85 VAL A O 1
ATOM 716 N N . ARG A 1 86 ? 24.303 7.213 -6.157 1.00 46.12 86 ARG A N 1
ATOM 717 C CA . ARG A 1 86 ? 24.276 6.084 -7.093 1.00 46.12 86 ARG A CA 1
ATOM 718 C C . ARG A 1 86 ? 23.059 6.240 -7.999 1.00 46.12 86 ARG A C 1
ATOM 720 O O . ARG A 1 86 ? 21.919 6.054 -7.579 1.00 46.12 86 ARG A O 1
ATOM 727 N N . LYS A 1 87 ? 23.331 6.602 -9.251 1.00 43.81 87 LYS A N 1
ATOM 728 C CA . LYS A 1 87 ? 22.381 6.699 -10.361 1.00 43.81 87 LYS A CA 1
ATOM 729 C C . LYS A 1 87 ? 21.745 5.319 -10.592 1.00 43.81 87 LYS A C 1
ATOM 731 O O . LYS A 1 87 ? 22.349 4.439 -11.196 1.00 43.81 87 LYS A O 1
ATOM 736 N N . GLY A 1 88 ? 20.554 5.106 -10.035 1.00 37.88 88 GLY A N 1
ATOM 737 C CA . GLY A 1 88 ? 19.772 3.889 -10.242 1.00 37.88 88 GLY A CA 1
ATOM 738 C C . GLY A 1 88 ? 19.253 3.841 -11.675 1.00 37.88 88 GLY A C 1
ATOM 739 O O . GLY A 1 88 ? 18.496 4.713 -12.093 1.00 37.88 88 GLY A O 1
ATOM 740 N N . VAL A 1 89 ? 19.715 2.843 -12.420 1.00 53.53 89 VAL A N 1
ATOM 741 C CA . VAL A 1 89 ? 19.371 2.556 -13.814 1.00 53.53 89 VAL A CA 1
ATOM 742 C C . VAL A 1 89 ? 17.866 2.369 -14.016 1.00 53.53 89 VAL A C 1
ATOM 744 O O . VAL A 1 89 ? 17.200 1.643 -13.279 1.00 53.53 89 VAL A O 1
ATOM 747 N N . SER A 1 90 ? 17.363 3.056 -15.043 1.00 53.50 90 SER A N 1
ATOM 748 C CA . SER A 1 90 ? 16.019 2.922 -15.601 1.00 53.50 90 SER A CA 1
ATOM 749 C C . SER A 1 90 ? 15.817 1.519 -16.170 1.00 53.50 90 SER A C 1
ATOM 751 O O . SER A 1 90 ? 16.703 0.990 -16.838 1.00 53.50 90 SER A O 1
ATOM 753 N N . PHE A 1 91 ? 14.640 0.945 -15.926 1.00 41.50 91 PHE A N 1
ATOM 754 C CA . PHE A 1 91 ? 14.217 -0.330 -16.495 1.00 41.50 91 PHE A CA 1
ATOM 755 C C . PHE A 1 91 ? 14.081 -0.197 -18.015 1.00 41.50 91 PHE A C 1
ATOM 757 O O . PHE A 1 91 ? 13.356 0.672 -18.499 1.00 41.50 91 PHE A O 1
ATOM 764 N N . LYS A 1 92 ? 14.797 -1.049 -18.743 1.00 44.53 92 LYS A N 1
ATOM 765 C CA . LYS A 1 92 ? 14.582 -1.345 -20.157 1.00 44.53 92 LYS A CA 1
ATOM 766 C C . LYS A 1 92 ? 14.515 -2.870 -20.272 1.00 44.53 92 LYS A C 1
ATOM 768 O O . LYS A 1 92 ? 15.188 -3.542 -19.490 1.00 44.53 92 LYS A O 1
ATOM 773 N N . GLU A 1 93 ? 13.608 -3.316 -21.134 1.00 34.59 93 GLU A N 1
ATOM 774 C CA . GLU A 1 93 ? 13.142 -4.697 -21.351 1.00 34.59 93 GLU A CA 1
ATOM 775 C C . GLU A 1 93 ? 14.248 -5.751 -21.442 1.00 34.59 93 GLU A C 1
ATOM 777 O O . GLU A 1 93 ? 15.330 -5.437 -21.990 1.00 34.59 93 GLU A O 1
#

Foldseek 3Di:
DDDFAWPDKAWDPDADPVRHTDIDTDTPPDPDPVVVQVVQQVDDDVPDGDHDDPDPDDDPPPDDDDDPDDDDDDDDDDDDDDDDDDPDDDDDD

Organism: NCBI:txid97028

Secondary structure (DSSP, 8-state):
--PPPEEEEE--SS--TTS----EEEESS-S-HHHHHHHHHT-EETTEE------SPPP---S-------------------------PPP--

pLDDT: mean 72.54, std 23.58, range [30.22, 94.0]

Radius of gyration: 17.74 Å; chains: 1; bounding box: 49×37×35 Å

InterPro domains:
  IPR012677 Nucleotide-binding alpha-beta plait domain superfamily [G3DSA:3.30.70.330] (1-67)
  IPR035979 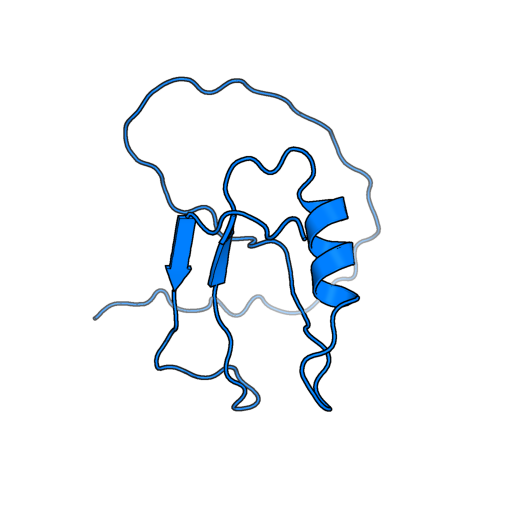RNA-binding domain superfamily [SSF54928] (2-60)